Protein AF-A0A6B1HCZ6-F1 (afdb_monomer)

Mean predicted aligned error: 4.14 Å

Sequence (75 aa):
LESGAIRGAALDVAPTEPLPSTSRLWDLPQVVMTPHTAGASQFRTERNLDRFVRNLERFRGGETLEGEIDKTLGY

Structure (mmCIF, N/CA/C/O backbone):
data_AF-A0A6B1HCZ6-F1
#
_entry.id   AF-A0A6B1HCZ6-F1
#
loop_
_atom_site.group_PDB
_atom_site.id
_atom_site.type_symbol
_atom_site.label_atom_id
_atom_site.label_alt_id
_atom_site.label_comp_id
_atom_site.label_asym_id
_atom_site.label_entity_id
_atom_site.label_seq_id
_atom_site.pdbx_PDB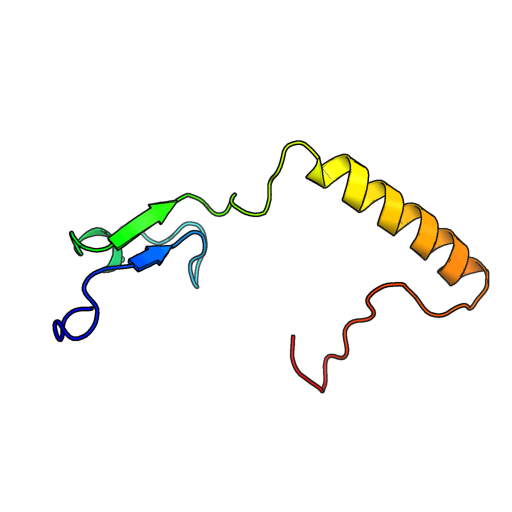_ins_code
_atom_site.Cartn_x
_atom_site.Cartn_y
_atom_site.Cartn_z
_atom_site.occupancy
_atom_site.B_iso_or_equiv
_atom_site.auth_seq_id
_atom_site.auth_comp_id
_atom_site.auth_asym_id
_atom_site.auth_atom_id
_atom_site.pdbx_PDB_model_num
ATOM 1 N N . LEU A 1 1 ? -13.032 -9.207 13.860 1.00 92.56 1 LEU A N 1
ATOM 2 C CA . LEU A 1 1 ? -12.909 -8.104 14.843 1.00 92.56 1 LEU A CA 1
ATOM 3 C C . LEU A 1 1 ? -14.134 -8.038 15.740 1.00 92.56 1 LEU A C 1
ATOM 5 O O . LEU A 1 1 ? -13.978 -8.107 16.947 1.00 92.56 1 LEU A O 1
ATOM 9 N N . GLU A 1 2 ? -15.336 -7.978 15.171 1.00 92.19 2 GLU A N 1
ATOM 10 C CA . GLU A 1 2 ? -16.586 -7.884 15.946 1.00 92.19 2 GLU A CA 1
ATOM 11 C C . GLU A 1 2 ? -16.892 -9.133 16.782 1.00 92.19 2 GLU A C 1
ATOM 13 O O . GLU A 1 2 ? -17.395 -9.022 17.891 1.00 92.19 2 GLU A O 1
ATOM 18 N N . SER A 1 3 ? -16.506 -10.320 16.303 1.00 95.75 3 SER A N 1
ATOM 19 C CA . SER A 1 3 ? -16.611 -11.571 17.069 1.00 95.75 3 SER A CA 1
ATOM 20 C C . SER A 1 3 ? -15.650 -11.665 18.264 1.00 95.75 3 SER A C 1
ATOM 22 O O . SER A 1 3 ? -15.674 -12.660 18.981 1.00 95.75 3 SER A O 1
ATOM 24 N N . GLY A 1 4 ? -14.744 -10.697 18.450 1.00 94.62 4 GLY A N 1
ATOM 25 C CA . GLY A 1 4 ? -13.738 -10.704 19.520 1.00 94.62 4 GLY A CA 1
ATOM 26 C C . GLY A 1 4 ? -12.553 -11.659 19.313 1.00 94.62 4 GLY A C 1
ATOM 27 O O . GLY A 1 4 ? -11.583 -11.583 20.059 1.00 94.62 4 GLY A O 1
ATOM 28 N N . ALA A 1 5 ? -12.569 -12.509 18.278 1.00 97.69 5 ALA A N 1
ATOM 29 C CA . ALA A 1 5 ? -11.486 -13.465 18.003 1.00 97.69 5 ALA A CA 1
ATOM 30 C C . ALA A 1 5 ? -10.136 -12.798 17.662 1.00 97.69 5 ALA A C 1
ATOM 32 O O . ALA A 1 5 ? -9.077 -13.379 17.877 1.00 97.69 5 ALA A O 1
ATOM 33 N N . ILE A 1 6 ? -10.174 -11.571 17.132 1.00 96.44 6 ILE A N 1
ATOM 34 C CA . ILE A 1 6 ? -8.995 -10.751 16.834 1.00 96.44 6 ILE A CA 1
ATOM 35 C C . ILE A 1 6 ? -9.097 -9.485 17.679 1.00 96.44 6 ILE A C 1
ATOM 37 O O . ILE A 1 6 ? -10.105 -8.781 17.599 1.00 96.44 6 ILE A O 1
ATOM 41 N N . ARG A 1 7 ? -8.047 -9.193 18.458 1.00 97.12 7 ARG A N 1
ATOM 42 C CA . ARG A 1 7 ? -8.016 -8.065 19.403 1.00 97.12 7 ARG A CA 1
ATOM 43 C C . ARG A 1 7 ? -8.021 -6.696 18.718 1.00 97.12 7 ARG A C 1
ATOM 45 O O . ARG A 1 7 ? -8.544 -5.760 19.303 1.00 97.12 7 ARG A O 1
ATOM 52 N N . GLY A 1 8 ? -7.458 -6.579 17.518 1.00 97.50 8 GLY A N 1
ATOM 53 C CA . GLY A 1 8 ? -7.418 -5.331 16.755 1.00 97.50 8 GLY A CA 1
ATOM 54 C C . GLY A 1 8 ? -6.767 -5.494 15.385 1.00 97.50 8 GLY A C 1
ATOM 55 O O . GLY A 1 8 ? -6.235 -6.560 15.075 1.00 97.50 8 GLY A O 1
ATOM 56 N N . ALA A 1 9 ? -6.835 -4.445 14.568 1.00 96.81 9 ALA A N 1
ATOM 57 C CA . ALA A 1 9 ? -6.225 -4.394 13.242 1.00 96.81 9 ALA A CA 1
ATOM 58 C C . ALA A 1 9 ? -5.653 -3.001 12.952 1.00 96.81 9 ALA A C 1
ATOM 60 O O . ALA A 1 9 ? -6.264 -1.997 13.310 1.00 96.81 9 ALA A O 1
ATOM 61 N N . ALA A 1 10 ? -4.509 -2.951 12.272 1.00 96.75 10 ALA A N 1
ATOM 62 C CA . ALA A 1 10 ? -3.957 -1.731 11.694 1.00 96.75 10 ALA A CA 1
ATOM 63 C C . ALA A 1 10 ? -4.028 -1.841 10.167 1.00 96.75 10 ALA A C 1
ATOM 65 O O . ALA A 1 10 ? -3.556 -2.836 9.613 1.00 96.75 10 ALA A O 1
ATOM 66 N N . LEU A 1 11 ? -4.652 -0.868 9.504 1.00 96.38 11 LEU A N 1
ATOM 67 C CA . LEU A 1 11 ? -4.954 -0.905 8.072 1.00 96.38 11 LEU A CA 1
ATOM 68 C C . LEU A 1 11 ? -4.351 0.319 7.373 1.00 96.38 11 LEU A C 1
ATOM 70 O O . LEU A 1 11 ? -4.634 1.441 7.780 1.00 96.38 11 LEU A O 1
ATOM 74 N N . ASP A 1 12 ? -3.564 0.091 6.319 1.00 97.25 12 ASP A N 1
ATOM 75 C CA . ASP A 1 12 ? -3.051 1.146 5.424 1.00 97.25 12 ASP A CA 1
ATOM 76 C C . ASP A 1 12 ? -3.881 1.278 4.142 1.00 97.25 12 ASP A C 1
ATOM 78 O O . ASP A 1 12 ? -3.961 2.348 3.556 1.00 97.25 12 ASP A O 1
ATOM 82 N N . VAL A 1 13 ? -4.532 0.191 3.725 1.00 95.50 13 VAL A N 1
ATOM 83 C CA . VAL A 1 13 ? -5.289 0.110 2.471 1.00 95.50 13 VAL A CA 1
ATOM 84 C C . VAL A 1 13 ? -6.762 -0.159 2.730 1.00 95.50 13 VAL A C 1
ATOM 86 O O . VAL A 1 13 ? -7.128 -0.800 3.723 1.00 95.50 13 VAL A O 1
ATOM 89 N N . ALA A 1 14 ? -7.607 0.280 1.801 1.00 93.50 14 ALA A N 1
ATOM 90 C CA . ALA A 1 14 ? -9.035 -0.006 1.812 1.00 93.50 14 ALA A CA 1
ATOM 91 C C . ALA A 1 14 ? -9.510 -0.519 0.440 1.00 93.50 14 ALA A C 1
ATOM 93 O O . ALA A 1 14 ? -8.950 -0.147 -0.587 1.00 93.50 14 ALA A O 1
ATOM 94 N N . PRO A 1 15 ? -10.584 -1.332 0.374 1.00 89.88 15 PRO A N 1
ATOM 95 C CA . PRO A 1 15 ? -11.155 -1.775 -0.905 1.00 89.88 15 PRO A CA 1
ATOM 96 C C . PRO A 1 15 ? -11.605 -0.624 -1.820 1.00 89.88 15 PRO A C 1
ATOM 98 O O . PRO A 1 15 ? -11.754 -0.794 -3.026 1.00 89.88 15 PRO A O 1
ATOM 101 N N . THR A 1 16 ? -11.874 0.544 -1.240 1.00 93.31 16 THR A N 1
ATOM 102 C CA . THR A 1 16 ? -12.168 1.789 -1.948 1.00 93.31 16 THR A CA 1
ATOM 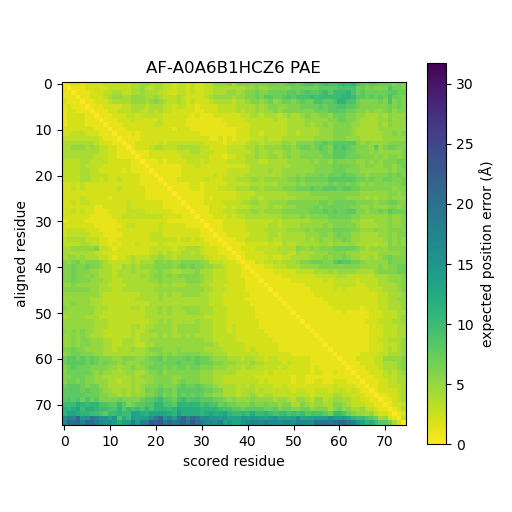103 C C . THR A 1 16 ? -11.397 2.904 -1.268 1.00 93.31 16 THR A C 1
ATOM 105 O O . THR A 1 16 ? -11.460 3.030 -0.045 1.00 93.31 16 THR A O 1
ATOM 108 N N . GLU A 1 17 ? -10.687 3.702 -2.061 1.00 94.56 17 GLU A N 1
ATOM 109 C CA . GLU A 1 17 ? -9.829 4.776 -1.572 1.00 94.56 17 GLU A CA 1
ATOM 110 C C . GLU A 1 17 ? -10.203 6.111 -2.242 1.00 94.56 17 GLU A C 1
ATOM 112 O O . GLU A 1 17 ? -10.213 6.184 -3.474 1.00 94.56 17 GLU A O 1
ATOM 117 N N . PRO A 1 18 ? -10.523 7.166 -1.462 1.00 93.50 18 PRO A N 1
ATOM 118 C CA . PRO A 1 18 ? -10.562 7.193 0.004 1.00 93.50 18 PRO A CA 1
ATOM 119 C C . PRO A 1 18 ? -11.706 6.337 0.572 1.00 93.50 18 PRO A C 1
ATOM 121 O O . PRO A 1 18 ? -12.740 6.154 -0.070 1.00 93.50 18 PRO A O 1
ATOM 124 N N . LEU A 1 19 ? -11.522 5.821 1.791 1.00 94.81 19 LEU A N 1
ATOM 125 C CA . LEU A 1 19 ? -12.550 5.016 2.447 1.00 94.81 19 LEU A CA 1
ATOM 126 C C . LEU A 1 19 ? -13.817 5.871 2.666 1.00 94.81 19 LEU A C 1
ATOM 128 O O . LEU A 1 19 ? -13.710 6.959 3.242 1.00 94.81 19 LEU A O 1
ATOM 132 N N . PRO A 1 20 ? -15.015 5.409 2.250 1.00 95.88 20 PRO A N 1
ATOM 133 C CA . PRO A 1 20 ? -16.248 6.167 2.437 1.00 95.88 20 PRO A CA 1
ATOM 134 C C . PRO A 1 20 ? -16.480 6.534 3.903 1.00 95.88 20 PRO A C 1
ATOM 136 O O . PRO A 1 20 ? -16.259 5.715 4.797 1.00 95.88 20 PRO A O 1
ATOM 139 N N . SER A 1 21 ? -16.984 7.741 4.162 1.00 95.56 21 SER A N 1
ATOM 140 C CA . SER A 1 21 ? -17.288 8.210 5.524 1.00 95.56 21 SER A CA 1
ATOM 141 C C . SER A 1 21 ? -18.355 7.368 6.229 1.00 95.56 21 SER A C 1
ATOM 143 O O . SER A 1 21 ? -18.388 7.317 7.450 1.00 95.56 21 SER A O 1
ATOM 145 N N . THR A 1 22 ? -19.198 6.664 5.471 1.00 96.62 22 THR A N 1
ATOM 146 C CA . THR A 1 2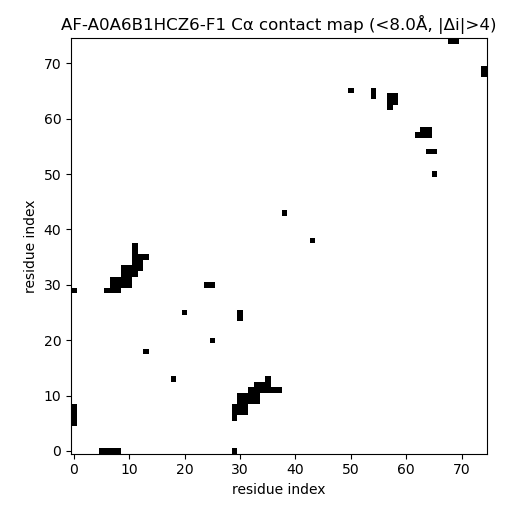2 ? -20.220 5.736 5.981 1.00 96.62 22 THR A CA 1
ATOM 147 C C . THR A 1 22 ? -19.678 4.337 6.294 1.00 96.62 22 THR A C 1
ATOM 149 O O . THR A 1 22 ? -20.454 3.427 6.584 1.00 96.62 22 THR A O 1
ATOM 152 N N . SER A 1 23 ? -18.369 4.107 6.165 1.00 95.12 23 SER A N 1
ATOM 153 C CA . SER A 1 23 ? -17.766 2.803 6.440 1.00 95.12 23 SER A CA 1
ATOM 154 C C . SER A 1 23 ? -17.788 2.476 7.932 1.00 95.12 23 SER A C 1
ATOM 156 O O . SER A 1 23 ? -17.288 3.242 8.749 1.00 95.12 23 SER A O 1
ATOM 158 N N . ARG A 1 24 ? -18.243 1.265 8.274 1.00 94.25 24 ARG A N 1
ATOM 159 C CA . ARG A 1 24 ? -18.232 0.742 9.654 1.00 94.25 24 ARG A CA 1
ATOM 160 C C . ARG A 1 24 ? -16.829 0.640 10.256 1.00 94.25 24 ARG A C 1
ATOM 162 O O . ARG A 1 24 ? -16.696 0.541 11.468 1.00 94.25 24 ARG A O 1
ATOM 169 N N . LEU A 1 25 ? -15.777 0.628 9.431 1.00 94.38 25 LEU A N 1
ATOM 170 C CA . LEU A 1 25 ? -14.392 0.577 9.914 1.00 94.38 25 LEU A CA 1
ATOM 171 C C . LEU A 1 25 ? -14.017 1.812 10.744 1.00 94.38 25 LEU A C 1
ATOM 173 O O . LEU A 1 25 ? -13.121 1.705 11.574 1.00 94.38 25 LEU A O 1
ATOM 177 N N . TRP A 1 26 ? -14.712 2.939 10.556 1.00 94.56 26 TRP A N 1
ATOM 178 C CA . TRP A 1 26 ? -14.535 4.138 11.377 1.00 94.56 26 TRP A CA 1
ATOM 179 C C . TRP A 1 26 ? -15.074 3.978 12.803 1.00 94.56 26 TRP A C 1
ATOM 181 O O . TRP A 1 26 ? -14.560 4.611 13.719 1.00 94.56 26 TRP A O 1
ATOM 191 N N . ASP A 1 27 ? -16.066 3.107 12.999 1.00 95.25 27 ASP A N 1
ATOM 192 C CA . ASP A 1 27 ? -16.749 2.926 14.285 1.00 95.25 27 ASP A CA 1
ATOM 193 C C . ASP A 1 27 ? -16.088 1.862 15.175 1.00 95.25 27 ASP A C 1
ATOM 195 O O . ASP A 1 27 ? -16.475 1.685 16.330 1.00 95.25 27 ASP A O 1
ATOM 199 N N . LEU A 1 28 ? -15.114 1.109 14.651 1.00 96.44 28 LEU A N 1
ATOM 200 C CA . LEU A 1 28 ? -14.460 0.024 15.381 1.00 96.44 28 LEU A CA 1
ATOM 201 C C . LEU A 1 28 ? -13.270 0.564 16.195 1.00 96.44 28 LEU A C 1
ATOM 203 O O . LEU A 1 28 ? -12.216 0.817 15.614 1.00 96.44 28 LEU A O 1
ATOM 207 N N . PRO A 1 29 ? -13.358 0.667 17.538 1.00 95.19 29 PRO A N 1
ATOM 208 C CA . PRO A 1 29 ? -12.285 1.243 18.360 1.00 95.19 29 PRO A CA 1
ATOM 209 C C . PRO A 1 29 ? -10.988 0.421 18.345 1.00 95.19 29 PRO A C 1
ATOM 211 O O . PRO A 1 29 ? -9.923 0.923 18.691 1.00 95.19 29 PRO A O 1
ATOM 214 N N . GLN A 1 30 ? -11.066 -0.854 17.961 1.00 97.44 30 GLN A N 1
ATOM 215 C CA . GLN A 1 30 ? -9.918 -1.743 17.803 1.00 97.44 30 GLN A CA 1
ATOM 216 C C . GLN A 1 30 ? -9.265 -1.678 16.410 1.00 97.44 30 GLN A C 1
ATOM 218 O O . GLN A 1 30 ? -8.363 -2.471 16.125 1.00 97.44 30 GLN A O 1
ATOM 223 N N . VAL A 1 31 ? -9.734 -0.786 15.532 1.00 97.31 31 VAL A N 1
ATOM 224 C CA . VAL A 1 31 ? -9.137 -0.526 14.219 1.00 97.31 31 VAL A CA 1
ATOM 225 C C . VAL A 1 31 ? -8.344 0.772 14.270 1.00 97.31 31 VAL A C 1
ATOM 227 O O . VAL A 1 31 ? -8.855 1.818 14.655 1.00 97.31 31 VAL A O 1
ATOM 230 N N . VAL A 1 32 ? -7.091 0.707 13.830 1.00 96.50 32 VAL A N 1
ATOM 231 C CA . VAL A 1 32 ? -6.263 1.880 13.544 1.00 96.50 32 VAL A CA 1
ATOM 232 C C . VAL A 1 32 ? -6.121 1.986 12.033 1.00 96.50 32 VAL A C 1
ATOM 234 O O . VAL A 1 32 ? -5.685 1.033 11.390 1.00 96.50 32 VAL A O 1
ATOM 237 N N . MET A 1 33 ? -6.489 3.129 11.461 1.00 95.06 33 MET A N 1
ATOM 238 C CA . MET A 1 33 ? -6.382 3.365 10.024 1.00 95.06 33 MET A CA 1
ATOM 239 C C . MET A 1 33 ? -5.326 4.418 9.719 1.00 95.06 33 MET A C 1
ATOM 241 O O . MET A 1 33 ? -5.345 5.502 10.302 1.00 95.06 33 MET A O 1
ATOM 245 N N . THR A 1 34 ? -4.435 4.109 8.783 1.00 94.94 34 THR A N 1
ATOM 246 C CA . THR A 1 34 ? -3.528 5.073 8.161 1.00 94.94 34 THR A CA 1
ATOM 247 C C . THR A 1 34 ? -3.978 5.346 6.724 1.00 94.94 34 THR A C 1
ATOM 249 O O . THR A 1 34 ? -4.605 4.488 6.105 1.00 94.94 34 THR A O 1
ATOM 252 N N . PRO A 1 35 ? -3.703 6.537 6.165 1.00 93.00 35 PRO A N 1
ATOM 253 C CA . PRO A 1 35 ? -3.829 6.750 4.725 1.00 93.00 35 PRO A CA 1
ATOM 254 C C . PRO A 1 35 ? -2.874 5.816 3.980 1.00 93.00 35 PRO A C 1
ATOM 256 O O . PRO A 1 35 ? -1.770 5.619 4.483 1.00 93.00 35 PRO A O 1
ATOM 259 N N . HIS A 1 36 ? -3.242 5.357 2.777 1.00 96.12 36 HIS A N 1
ATOM 260 C CA . HIS A 1 36 ? -2.452 4.439 1.942 1.00 96.12 36 HIS A CA 1
ATOM 261 C C . HIS A 1 36 ? -1.095 5.023 1.538 1.00 96.12 36 HIS A C 1
ATOM 263 O O . HIS A 1 36 ? -0.892 5.587 0.460 1.00 96.12 36 HIS A O 1
ATOM 269 N N . THR A 1 37 ? -0.149 4.923 2.463 1.00 94.25 37 THR A N 1
ATOM 270 C CA . THR A 1 37 ? 1.148 5.592 2.405 1.00 94.25 37 THR A CA 1
ATOM 271 C C . THR A 1 37 ? 2.260 4.740 3.001 1.00 94.25 37 THR A C 1
ATOM 273 O O . THR A 1 37 ? 3.420 5.140 2.905 1.00 94.25 37 THR A O 1
ATOM 276 N N . ALA A 1 38 ? 1.978 3.533 3.511 1.00 93.44 38 ALA A N 1
ATOM 277 C CA . ALA A 1 38 ? 3.018 2.635 4.016 1.00 93.44 38 ALA A CA 1
ATOM 278 C C . ALA A 1 38 ? 4.062 2.284 2.939 1.00 93.44 38 ALA A C 1
ATOM 280 O O . ALA A 1 38 ? 5.246 2.129 3.238 1.00 93.44 38 ALA A O 1
ATOM 281 N N . GLY A 1 39 ? 3.655 2.227 1.664 1.00 91.00 39 GLY A N 1
ATOM 282 C CA . GLY A 1 39 ? 4.569 2.046 0.530 1.00 91.00 39 GLY A CA 1
ATOM 283 C C . GLY A 1 39 ? 5.339 3.308 0.111 1.00 91.00 39 GLY A C 1
ATOM 284 O O . GLY A 1 39 ? 6.302 3.221 -0.653 1.00 91.00 39 GLY A O 1
ATOM 285 N N . ALA A 1 40 ? 4.951 4.493 0.587 1.00 92.25 40 ALA A N 1
ATOM 286 C CA . ALA A 1 40 ? 5.465 5.791 0.147 1.00 92.25 40 ALA A CA 1
ATOM 287 C C . ALA A 1 40 ? 6.721 6.244 0.914 1.00 92.25 40 ALA A C 1
ATOM 289 O O . ALA A 1 40 ? 6.821 7.395 1.331 1.00 92.25 40 ALA A O 1
ATOM 290 N N . SER A 1 41 ? 7.709 5.356 1.083 1.00 93.81 41 SER A N 1
ATOM 291 C CA . SER A 1 41 ? 8.978 5.736 1.722 1.00 93.81 41 SER A CA 1
ATOM 292 C C . SER A 1 41 ? 9.665 6.890 0.977 1.00 93.81 41 SER A C 1
ATOM 294 O O . SER A 1 4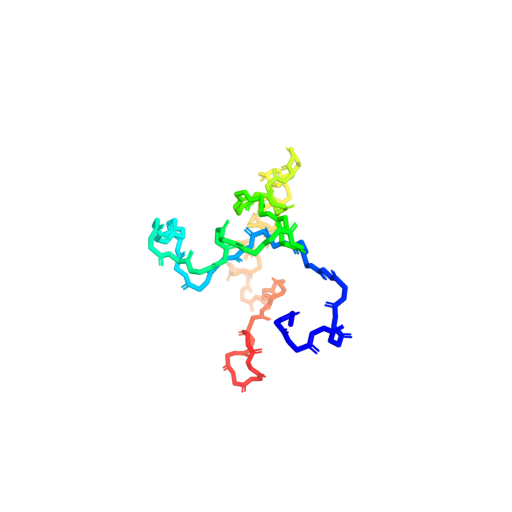1 ? 9.547 7.000 -0.246 1.00 93.81 41 SER A O 1
ATOM 296 N N . GLN A 1 42 ? 10.481 7.676 1.683 1.00 95.31 42 GLN A N 1
ATOM 297 C CA . GLN A 1 42 ? 11.302 8.744 1.089 1.00 95.31 42 GLN A CA 1
ATOM 298 C C . GLN A 1 42 ? 12.227 8.264 -0.048 1.00 95.31 42 GLN A C 1
ATOM 300 O O . GLN A 1 42 ? 12.589 9.041 -0.922 1.00 95.31 42 GLN A O 1
ATOM 305 N N . PHE A 1 43 ? 12.555 6.970 -0.080 1.00 96.12 43 PHE A N 1
ATOM 306 C CA . PHE A 1 43 ? 13.396 6.348 -1.106 1.00 96.12 43 PHE A CA 1
ATOM 307 C C . PHE A 1 43 ? 12.595 5.736 -2.265 1.00 96.12 43 PHE A C 1
ATOM 309 O O . PHE A 1 43 ? 13.178 5.155 -3.177 1.00 96.12 43 PHE A O 1
ATOM 316 N N . ARG A 1 44 ? 11.254 5.790 -2.229 1.00 95.25 44 ARG A N 1
ATOM 317 C CA . ARG A 1 44 ? 10.391 5.120 -3.219 1.00 95.25 44 ARG A CA 1
ATOM 318 C C . ARG A 1 44 ? 10.691 5.607 -4.633 1.00 95.25 44 ARG A C 1
ATOM 320 O O . ARG A 1 44 ? 10.788 4.797 -5.546 1.00 95.25 44 ARG A O 1
ATOM 327 N N . THR A 1 45 ? 10.814 6.919 -4.806 1.00 95.81 45 THR A N 1
ATOM 328 C CA . THR A 1 45 ? 11.011 7.532 -6.122 1.00 95.81 45 THR A CA 1
ATOM 329 C C . THR A 1 45 ? 12.317 7.074 -6.759 1.00 95.81 45 THR A C 1
ATOM 331 O O . THR A 1 45 ? 12.292 6.602 -7.889 1.00 95.81 45 THR A O 1
ATOM 334 N N . GLU A 1 46 ? 13.422 7.149 -6.017 1.00 97.25 46 GLU A N 1
ATOM 335 C CA . GLU A 1 46 ? 14.747 6.711 -6.470 1.00 97.25 46 GLU A CA 1
ATOM 336 C C . GLU A 1 46 ? 14.725 5.237 -6.898 1.00 97.25 46 GLU A C 1
ATOM 338 O O . GLU A 1 46 ? 14.954 4.931 -8.064 1.00 97.25 46 GLU A O 1
ATOM 343 N N . ARG A 1 47 ? 14.285 4.330 -6.013 1.00 96.44 47 ARG A N 1
ATOM 344 C CA . ARG A 1 47 ? 14.234 2.888 -6.318 1.00 96.44 47 ARG A CA 1
ATOM 345 C C . ARG A 1 47 ? 13.343 2.554 -7.516 1.00 96.44 47 ARG A C 1
ATOM 347 O O . ARG A 1 47 ? 13.652 1.643 -8.286 1.00 96.44 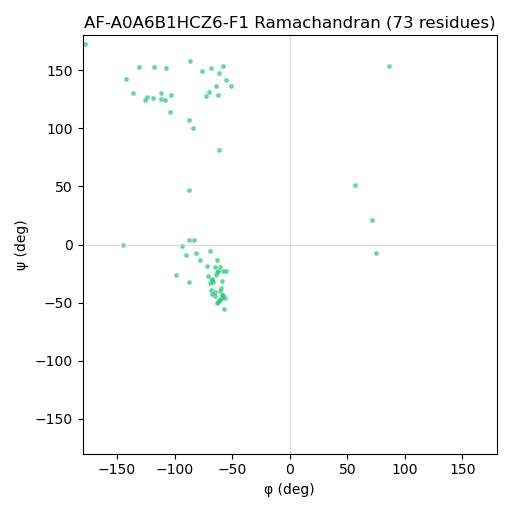47 ARG A O 1
ATOM 354 N N . ASN A 1 48 ? 12.216 3.252 -7.661 1.00 96.44 48 ASN A N 1
ATOM 355 C CA . ASN A 1 48 ? 11.304 3.039 -8.782 1.00 96.44 48 ASN A CA 1
ATOM 356 C C . ASN A 1 48 ? 11.932 3.485 -10.103 1.00 96.44 48 ASN A C 1
ATOM 358 O O . ASN A 1 48 ? 11.809 2.769 -11.096 1.00 96.44 48 ASN A O 1
ATOM 362 N N . LEU A 1 49 ? 12.608 4.636 -10.114 1.00 98.06 49 LEU A N 1
ATOM 363 C CA . LEU A 1 49 ? 13.304 5.134 -11.298 1.00 98.06 49 LEU A CA 1
ATOM 364 C C . LEU A 1 49 ? 14.461 4.213 -11.683 1.00 98.06 49 LEU A C 1
ATOM 366 O O . LEU A 1 49 ? 14.553 3.829 -12.846 1.00 98.06 49 LEU A O 1
ATOM 370 N N . ASP A 1 50 ? 15.263 3.764 -10.718 1.00 98.12 50 ASP A N 1
ATOM 371 C CA . ASP A 1 50 ? 16.368 2.835 -10.969 1.00 98.12 50 ASP A CA 1
ATOM 372 C C . ASP A 1 50 ? 15.883 1.525 -11.596 1.00 98.12 50 ASP A C 1
ATOM 374 O O . ASP A 1 50 ? 16.476 1.001 -12.542 1.00 98.12 50 ASP A O 1
ATOM 378 N N . ARG A 1 51 ? 14.774 0.968 -11.092 1.00 97.81 51 ARG A N 1
ATOM 379 C CA . ARG A 1 51 ? 14.172 -0.232 -11.685 1.00 97.81 51 ARG A CA 1
ATOM 380 C C . ARG A 1 51 ? 13.575 0.050 -13.061 1.00 97.81 51 ARG A C 1
ATOM 382 O O . ARG A 1 51 ? 13.714 -0.787 -13.948 1.00 97.81 51 ARG A O 1
ATOM 389 N N . PHE A 1 52 ? 12.937 1.202 -13.254 1.00 98.31 52 PHE A N 1
ATOM 390 C CA . PHE A 1 52 ? 12.383 1.586 -14.550 1.00 98.31 52 PHE A CA 1
ATOM 391 C C . PHE A 1 52 ? 13.472 1.709 -15.619 1.00 98.31 52 PHE A C 1
ATOM 393 O O . PHE A 1 52 ? 13.323 1.127 -16.689 1.00 98.31 52 PHE A O 1
ATOM 400 N N . VAL A 1 53 ? 14.577 2.403 -15.326 1.00 98.56 53 VAL A N 1
ATOM 401 C CA . VAL A 1 53 ? 15.696 2.582 -16.265 1.00 98.56 53 VAL A CA 1
ATOM 402 C C . VAL A 1 53 ? 16.296 1.232 -16.658 1.00 98.56 53 VAL A C 1
ATOM 404 O O . VAL A 1 53 ? 16.401 0.944 -17.849 1.00 98.56 53 VAL A O 1
ATOM 407 N N . ARG A 1 54 ? 16.580 0.355 -15.685 1.00 98.44 54 ARG A N 1
ATOM 408 C CA . ARG A 1 54 ? 17.098 -0.997 -15.968 1.00 98.44 54 ARG A CA 1
ATOM 409 C C . ARG A 1 54 ? 16.125 -1.828 -16.810 1.00 98.44 54 ARG A C 1
ATOM 411 O O . ARG A 1 54 ? 16.540 -2.512 -17.741 1.00 98.44 54 ARG A O 1
ATOM 418 N N . ASN A 1 55 ? 14.821 -1.744 -16.540 1.00 98.44 55 ASN A N 1
ATOM 419 C CA . ASN A 1 55 ? 13.813 -2.429 -17.353 1.00 98.44 55 ASN A CA 1
ATOM 420 C C . ASN A 1 55 ? 13.664 -1.831 -18.756 1.00 98.44 55 ASN A C 1
ATOM 422 O O . ASN A 1 55 ? 13.400 -2.575 -19.696 1.00 98.44 55 ASN A O 1
ATOM 426 N N . LEU A 1 56 ? 13.853 -0.522 -18.926 1.00 98.50 56 LEU A N 1
ATOM 427 C CA . LEU A 1 56 ? 13.839 0.116 -20.239 1.00 98.50 56 LEU A CA 1
ATOM 428 C C . LEU A 1 56 ? 15.006 -0.373 -21.109 1.00 98.50 56 LEU A C 1
ATOM 430 O O . LEU A 1 56 ? 14.816 -0.629 -22.296 1.00 98.50 56 LEU A O 1
ATOM 434 N N . GLU A 1 57 ? 16.195 -0.531 -20.530 1.00 98.50 57 GLU A N 1
ATOM 435 C CA . GLU A 1 57 ? 17.359 -1.097 -21.221 1.00 98.50 57 GLU A CA 1
ATOM 436 C C . GLU A 1 57 ? 17.109 -2.553 -21.632 1.00 98.50 57 GLU A C 1
ATOM 438 O O . GLU A 1 57 ? 17.226 -2.879 -22.815 1.00 98.50 57 GLU A O 1
ATOM 443 N N . ARG A 1 58 ? 16.654 -3.394 -20.692 1.00 98.38 58 ARG A N 1
ATOM 444 C CA . ARG A 1 58 ? 16.282 -4.797 -20.951 1.00 98.38 58 ARG A CA 1
ATOM 445 C C . ARG A 1 58 ? 15.225 -4.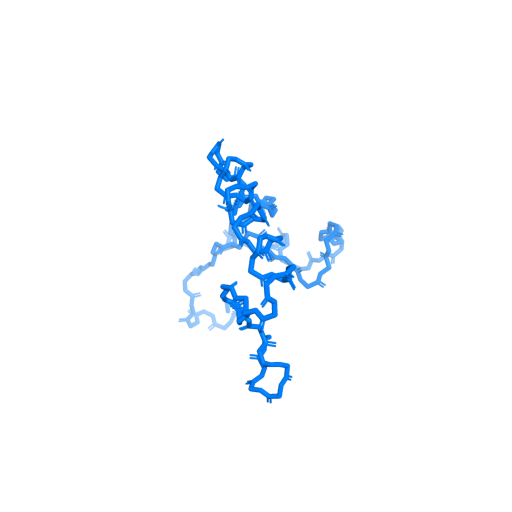922 -22.047 1.00 98.38 58 ARG A C 1
ATOM 447 O O . ARG A 1 58 ? 15.393 -5.703 -22.978 1.00 98.38 58 ARG A O 1
ATOM 454 N N . PHE A 1 59 ? 14.179 -4.095 -21.989 1.00 98.19 59 PHE A N 1
ATOM 455 C CA . PHE A 1 59 ? 13.118 -4.073 -22.995 1.00 98.19 59 PHE A CA 1
ATOM 456 C C . PHE A 1 59 ? 13.664 -3.785 -24.398 1.00 98.19 59 PHE A C 1
ATOM 458 O O . PHE A 1 59 ? 13.296 -4.457 -25.359 1.00 98.19 59 PHE A O 1
ATOM 465 N N . ARG A 1 60 ? 14.580 -2.816 -24.527 1.00 98.38 60 ARG A N 1
ATOM 466 C CA . ARG A 1 60 ? 15.217 -2.480 -25.812 1.00 98.38 60 ARG A CA 1
ATOM 467 C C . ARG A 1 60 ? 16.138 -3.590 -26.321 1.00 98.38 60 ARG A C 1
ATOM 469 O O . ARG A 1 60 ? 16.288 -3.7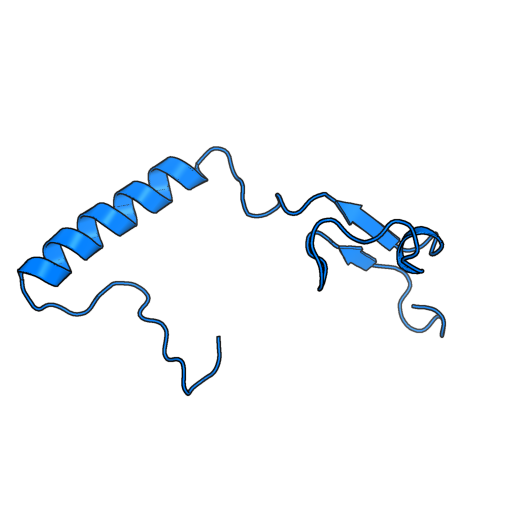19 -27.533 1.00 98.38 60 ARG A O 1
ATOM 476 N N . GLY A 1 61 ? 16.740 -4.362 -25.417 1.00 97.88 61 GLY A N 1
ATOM 477 C CA . GLY A 1 61 ? 17.572 -5.526 -25.729 1.00 97.88 61 GLY A CA 1
ATOM 478 C C . GLY A 1 61 ? 16.793 -6.814 -26.016 1.00 97.88 61 GLY A C 1
ATOM 479 O O . GLY A 1 61 ? 17.397 -7.798 -26.432 1.00 97.88 61 GLY A O 1
ATOM 480 N N . GLY A 1 62 ? 15.470 -6.829 -25.813 1.00 97.69 62 GLY A N 1
ATOM 481 C CA . GLY A 1 62 ? 14.663 -8.052 -25.898 1.00 97.69 62 GLY A CA 1
ATOM 482 C C . GLY A 1 62 ? 14.888 -9.018 -24.728 1.00 97.69 62 GLY A C 1
ATOM 483 O O . GLY A 1 62 ? 14.612 -10.209 -24.852 1.00 97.69 62 GLY A O 1
ATOM 484 N N . GLU A 1 63 ? 15.402 -8.523 -23.603 1.00 98.12 63 GLU A N 1
ATOM 485 C CA . GLU A 1 63 ? 15.621 -9.294 -22.382 1.00 98.12 63 GLU A CA 1
ATOM 486 C C . GLU A 1 63 ? 14.370 -9.319 -21.490 1.00 98.12 63 GLU A C 1
ATOM 488 O O . GLU A 1 63 ? 13.516 -8.430 -21.540 1.00 98.12 63 GLU A O 1
ATOM 493 N N . THR A 1 64 ? 14.290 -10.318 -20.610 1.00 96.62 64 THR A N 1
ATOM 494 C CA . THR A 1 64 ? 13.232 -10.421 -19.596 1.00 96.62 64 THR A CA 1
ATOM 495 C C . THR A 1 64 ? 13.295 -9.261 -18.603 1.00 96.62 64 THR A C 1
ATOM 497 O O . THR A 1 64 ? 14.369 -8.904 -18.113 1.00 96.62 64 THR A O 1
ATOM 500 N N . LEU A 1 65 ? 12.134 -8.692 -18.271 1.00 97.44 65 LEU A N 1
ATOM 501 C CA . LEU A 1 65 ? 12.014 -7.589 -17.319 1.00 97.44 65 LEU A CA 1
ATOM 502 C C . LEU A 1 65 ? 12.154 -8.072 -15.872 1.00 97.44 65 LEU A C 1
ATOM 504 O O . LEU A 1 65 ? 11.736 -9.165 -15.498 1.00 97.44 65 LEU A O 1
ATOM 508 N N . GLU A 1 66 ? 12.678 -7.210 -15.011 1.00 96.94 66 GLU A N 1
ATOM 509 C CA . GLU A 1 66 ? 12.742 -7.477 -13.582 1.00 96.94 66 GLU A CA 1
ATOM 510 C C . GLU A 1 66 ? 11.367 -7.374 -12.933 1.00 96.94 66 GLU A C 1
ATOM 512 O O . GLU A 1 66 ? 10.694 -6.338 -13.035 1.00 96.94 66 GLU A O 1
ATOM 517 N N . GLY A 1 67 ? 11.014 -8.432 -12.198 1.00 92.44 67 GLY A N 1
ATOM 518 C CA . GLY A 1 67 ? 9.741 -8.631 -11.503 1.00 92.44 67 GLY A CA 1
ATOM 519 C C . GLY A 1 67 ? 8.544 -8.533 -12.437 1.00 92.44 67 GLY A C 1
ATOM 520 O O . GLY A 1 67 ? 7.619 -7.764 -12.179 1.00 92.44 67 GLY A O 1
ATOM 521 N N . GLU A 1 68 ? 8.630 -9.288 -13.531 1.00 91.75 68 GLU A N 1
ATOM 522 C CA . GLU A 1 68 ? 7.506 -9.639 -14.387 1.00 91.75 68 GLU A CA 1
ATOM 523 C C . GLU A 1 68 ? 6.353 -10.201 -13.546 1.00 91.75 68 GLU A C 1
ATOM 525 O O . GLU A 1 68 ? 6.561 -10.970 -12.605 1.00 91.75 68 GLU A O 1
ATOM 530 N N . ILE A 1 69 ? 5.143 -9.750 -13.866 1.00 90.81 69 ILE A N 1
ATOM 531 C CA . ILE A 1 69 ? 3.924 -10.110 -13.148 1.00 90.81 69 ILE A CA 1
ATOM 532 C C . ILE A 1 69 ? 3.165 -11.131 -13.988 1.00 90.81 69 ILE A C 1
ATOM 534 O O . ILE A 1 69 ? 2.682 -10.809 -15.078 1.00 90.81 69 ILE A O 1
ATOM 538 N N . ASP A 1 70 ? 3.059 -12.353 -13.473 1.00 90.25 70 ASP A N 1
ATOM 539 C CA . ASP A 1 70 ? 2.255 -13.405 -14.084 1.00 90.25 70 ASP A CA 1
ATOM 540 C C . ASP A 1 70 ? 0.794 -13.279 -13.642 1.00 90.25 70 ASP A C 1
ATOM 542 O O . ASP A 1 70 ? 0.376 -13.757 -12.588 1.00 90.25 70 ASP A O 1
ATOM 546 N N . LYS A 1 71 ? -0.014 -12.691 -14.524 1.00 87.94 71 LYS A N 1
ATOM 547 C CA . LYS A 1 71 ? -1.442 -12.456 -14.285 1.00 87.94 71 LYS A CA 1
ATOM 548 C C . LYS A 1 71 ? -2.266 -13.737 -14.112 1.00 87.94 71 LYS A C 1
ATOM 550 O O . LYS A 1 71 ? -3.421 -13.644 -13.703 1.00 87.94 71 LYS A O 1
ATOM 555 N N . THR A 1 72 ? -1.727 -14.909 -14.456 1.00 92.38 72 THR A N 1
ATOM 556 C CA . THR A 1 72 ? -2.415 -16.200 -14.297 1.00 92.38 72 THR A CA 1
ATOM 557 C C . THR A 1 72 ? -2.197 -16.816 -12.919 1.00 92.38 72 THR A C 1
ATOM 559 O O . THR A 1 72 ? -3.113 -17.449 -12.394 1.00 92.38 72 THR A O 1
ATOM 562 N N . LEU A 1 73 ? -1.030 -16.586 -12.305 1.00 87.50 73 LEU A N 1
ATOM 563 C CA . LEU A 1 73 ? -0.743 -16.984 -10.921 1.00 87.50 73 LEU A CA 1
ATOM 564 C C . LEU A 1 73 ? -1.495 -16.119 -9.902 1.00 87.50 73 LEU A C 1
ATOM 566 O O . LEU A 1 73 ? -1.697 -16.535 -8.760 1.00 87.50 73 LEU A O 1
ATOM 570 N N . GLY A 1 74 ? -1.961 -14.952 -10.342 1.00 70.75 74 GLY A N 1
ATOM 571 C CA . GLY A 1 74 ? -2.603 -13.972 -9.489 1.00 70.75 74 GLY A CA 1
ATOM 572 C C . GLY A 1 74 ? -1.581 -13.054 -8.824 1.00 70.75 74 GLY A C 1
ATOM 573 O O . GLY A 1 74 ? -0.437 -13.432 -8.577 1.00 70.75 74 GLY A O 1
ATOM 574 N N . TYR 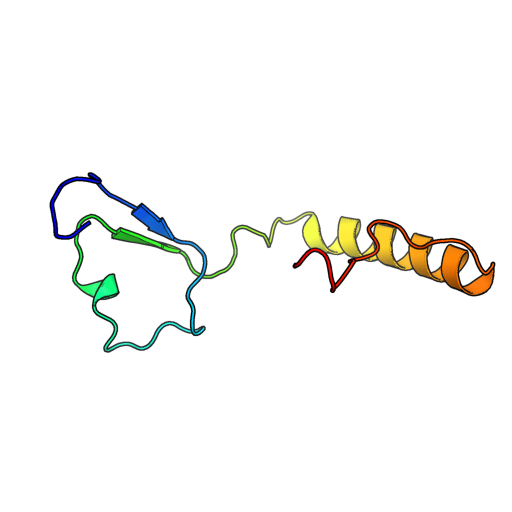A 1 75 ? -2.078 -11.852 -8.519 1.00 56.06 75 TYR A N 1
ATOM 575 C CA . TYR A 1 75 ? -1.331 -10.588 -8.485 1.00 56.06 75 TYR A CA 1
ATOM 576 C C . TYR A 1 75 ? -0.694 -10.245 -9.832 1.00 56.06 75 TYR A C 1
ATOM 578 O O . TYR A 1 75 ? 0.156 -11.014 -10.314 1.00 56.06 75 TYR A O 1
#

pLDDT: mean 94.55, std 5.86, range [56.06, 98.56]

Solvent-accessible surface area (backbone atoms only — not comparable to full-atom values): 4891 Å² total; per-residue (Å²): 92,91,84,58,87,40,85,60,49,79,39,44,75,62,101,47,82,78,68,60,91,88,42,69,69,80,74,38,88,48,47,48,78,48,72,80,46,84,80,64,49,96,59,42,65,60,57,51,49,57,51,47,53,55,34,53,53,26,54,75,71,74,44,83,56,81,84,70,73,53,72,85,82,56,105

Radius of gyration: 18.89 Å; Cα contacts (8 Å, |Δi|>4): 45; chains: 1; bounding box: 38×26×45 Å

Nearest PDB st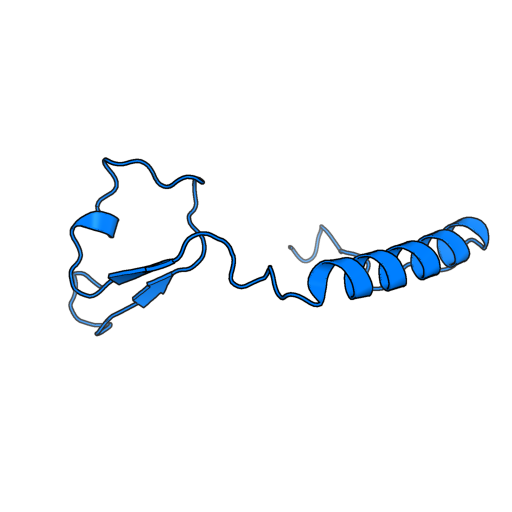ructures (foldseek):
  5mh6-assembly1_A  TM=8.604E-01  e=1.746E-03  Haloferax mediterranei ATCC 33500
  3jtm-assembly1_A  TM=7.192E-01  e=2.151E-02  Arabidopsis thaliana
  2gcg-assembly1_B  TM=7.246E-01  e=3.049E-02  Homo sapiens
  4hy3-assembly1_B  TM=7.251E-01  e=7.042E-02  Rhizobium etli CFN 42
  4hy3-assembly1_A  TM=6.314E-01  e=4.968E-02  Rhizobium etli CFN 42

Foldseek 3Di:
DVVCPDQADEEQDDPDPPDDPPDCLVVDPRYHYDHNCPCVDPCNVVVVVVLVVVQVVCVVVVHDHPPDDDPVVPD

Secondary structure (DSSP, 8-state):
-TTSSS--EEES--SSSSPPTT-GGGS-TTEEE--S-TT--TTHHHHHHHHHHHHHHHHHHTPPPTT---TTT--